Protein AF-A0A968YX63-F1 (afdb_monomer_lite)

Secondary structure (DSSP, 8-state):
--EEEEEEEETTEEEEEEEETT---SBTTEEEEES-TTT-SEE-TT-TTS-SS-EEEEEETTTTEEEEEE-TT--S-EEETTEEE-SSEEEE-TT-EEEETTEEEEEEEEE----EEEE-S-TT---SSTT-EE-GGGTTT--TTT----TTPEEEE--

Structure (mmCIF, N/CA/C/O backbone):
data_AF-A0A968YX63-F1
#
_entry.id   AF-A0A968YX63-F1
#
loop_
_atom_site.group_PDB
_atom_site.id
_atom_site.type_symbol
_atom_site.label_atom_id
_atom_site.label_alt_id
_atom_site.label_comp_id
_atom_site.label_asym_id
_atom_site.label_entity_id
_atom_site.label_seq_id
_atom_site.pdbx_PDB_ins_code
_atom_site.Cartn_x
_atom_site.Cartn_y
_atom_site.Cartn_z
_atom_site.occupancy
_atom_site.B_iso_or_equiv
_atom_site.auth_seq_id
_atom_site.auth_comp_id
_atom_site.auth_asym_id
_atom_site.auth_atom_id
_atom_site.pdbx_PDB_model_num
ATOM 1 N N . MET A 1 1 ? -1.713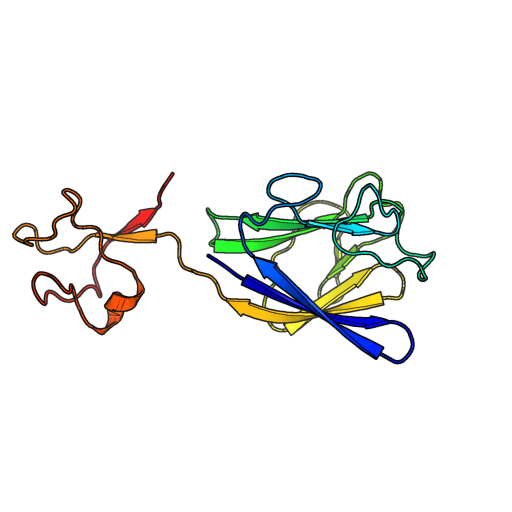 1.974 13.295 1.00 79.81 1 MET A N 1
ATOM 2 C CA . MET A 1 1 ? -0.626 1.784 12.333 1.00 79.81 1 MET A CA 1
ATOM 3 C C . MET A 1 1 ? -1.008 0.681 11.367 1.00 79.81 1 MET A C 1
ATOM 5 O O . MET A 1 1 ? -1.067 -0.483 11.753 1.00 79.81 1 MET A O 1
ATOM 9 N N . SER A 1 2 ? -1.355 1.066 10.148 1.00 90.56 2 SER A N 1
ATOM 10 C CA . SER A 1 2 ? -1.654 0.157 9.042 1.00 90.56 2 SER A CA 1
ATOM 11 C C . SER A 1 2 ? -0.365 -0.377 8.415 1.00 90.56 2 SER A C 1
ATOM 13 O O . SER A 1 2 ? 0.652 0.308 8.393 1.00 90.56 2 SER A O 1
ATOM 15 N N . GLU A 1 3 ? -0.404 -1.596 7.890 1.00 96.00 3 GLU A N 1
ATOM 16 C CA . GLU A 1 3 ? 0.721 -2.318 7.303 1.00 96.00 3 GLU A CA 1
ATOM 17 C C . GLU A 1 3 ? 0.321 -2.951 5.958 1.00 96.00 3 GLU A C 1
ATOM 19 O O . GLU A 1 3 ? -0.743 -3.555 5.819 1.00 96.00 3 GLU A O 1
ATOM 24 N N . LEU A 1 4 ? 1.206 -2.859 4.970 1.00 98.06 4 LEU A N 1
ATOM 25 C CA . LEU A 1 4 ? 1.131 -3.531 3.677 1.00 98.06 4 LEU A CA 1
ATOM 26 C C . LEU A 1 4 ? 2.351 -4.442 3.534 1.00 98.06 4 LEU A C 1
ATOM 28 O O . LEU A 1 4 ? 3.482 -3.974 3.614 1.00 98.06 4 LEU A O 1
ATOM 32 N N . THR A 1 5 ? 2.142 -5.736 3.299 1.00 98.38 5 THR A N 1
ATOM 33 C CA . THR A 1 5 ? 3.236 -6.676 3.021 1.00 98.38 5 THR A CA 1
ATOM 34 C C . THR A 1 5 ? 3.279 -7.005 1.535 1.00 98.38 5 THR A C 1
ATOM 36 O O . THR A 1 5 ? 2.298 -7.487 0.961 1.00 98.38 5 THR A O 1
ATOM 39 N N . LEU A 1 6 ? 4.438 -6.768 0.931 1.00 98.56 6 LEU A N 1
ATOM 40 C CA . LEU A 1 6 ? 4.739 -7.046 -0.465 1.00 98.56 6 LEU A CA 1
ATOM 41 C C . LEU A 1 6 ? 5.670 -8.250 -0.581 1.00 98.56 6 LEU A C 1
ATOM 43 O O . LEU A 1 6 ? 6.566 -8.418 0.242 1.00 98.56 6 LEU A O 1
ATOM 47 N N . GLU A 1 7 ? 5.501 -9.041 -1.634 1.00 98.31 7 GLU A N 1
ATOM 48 C CA . GLU A 1 7 ? 6.424 -10.105 -2.021 1.00 98.31 7 GLU A CA 1
ATOM 49 C C . GLU A 1 7 ? 6.754 -10.009 -3.513 1.00 98.31 7 GLU A C 1
ATOM 51 O O . GLU A 1 7 ? 5.864 -9.832 -4.340 1.00 98.31 7 GLU A O 1
ATOM 56 N N . TRP A 1 8 ? 8.024 -10.158 -3.882 1.00 97.12 8 TRP A N 1
ATOM 57 C CA . TRP A 1 8 ? 8.439 -10.277 -5.283 1.00 97.12 8 TRP A CA 1
ATOM 58 C C . TRP A 1 8 ? 9.665 -11.174 -5.420 1.00 97.12 8 TRP A C 1
ATOM 60 O O . TRP A 1 8 ? 10.330 -11.515 -4.440 1.00 97.12 8 TRP A O 1
ATOM 70 N N . ARG A 1 9 ? 9.988 -11.566 -6.654 1.00 93.75 9 ARG A N 1
ATOM 71 C CA . ARG A 1 9 ? 11.217 -12.310 -6.951 1.00 93.75 9 ARG A CA 1
ATOM 72 C C . ARG A 1 9 ? 12.310 -11.373 -7.431 1.00 93.75 9 ARG A C 1
ATOM 74 O O . ARG A 1 9 ? 12.117 -10.600 -8.361 1.00 93.75 9 ARG A O 1
ATOM 81 N N . GLU A 1 10 ? 13.482 -11.503 -6.828 1.00 87.19 10 GLU A N 1
ATOM 82 C CA . GLU A 1 10 ? 14.716 -10.883 -7.286 1.00 87.19 10 GLU A CA 1
ATOM 83 C C . GLU A 1 10 ? 15.670 -11.999 -7.731 1.00 87.19 10 GLU A C 1
ATOM 85 O O . GLU A 1 10 ? 16.240 -12.726 -6.911 1.00 87.19 10 GLU A O 1
ATOM 90 N N . ALA A 1 11 ? 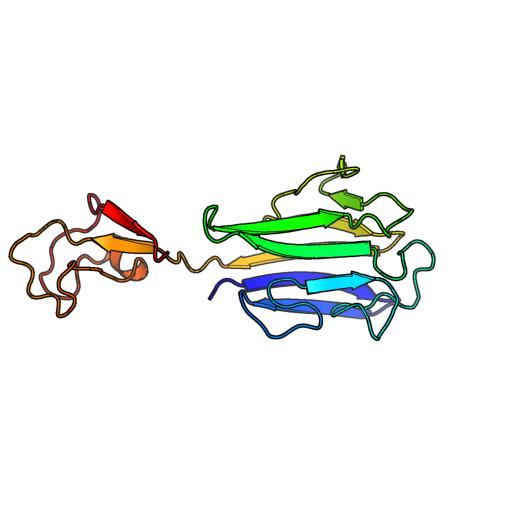15.792 -12.177 -9.050 1.00 81.94 11 ALA A N 1
ATOM 91 C CA . ALA A 1 11 ? 16.446 -13.331 -9.667 1.00 81.94 11 ALA A CA 1
ATOM 92 C C . ALA A 1 11 ? 15.875 -14.669 -9.147 1.00 81.94 11 ALA A C 1
ATOM 94 O O . ALA A 1 11 ? 14.784 -15.072 -9.543 1.00 81.94 11 ALA A O 1
ATOM 95 N N . VAL A 1 12 ? 16.595 -15.352 -8.253 1.00 82.94 12 VAL A N 1
ATOM 96 C CA . VAL A 1 12 ? 16.204 -16.660 -7.688 1.00 82.94 12 VAL A CA 1
ATOM 97 C C . VAL A 1 12 ? 15.674 -16.531 -6.252 1.00 82.94 12 VAL A C 1
ATOM 99 O O . VAL A 1 12 ? 15.153 -17.492 -5.692 1.00 82.94 12 VAL A O 1
ATOM 102 N N . LYS A 1 13 ? 15.787 -15.351 -5.629 1.00 89.31 13 LYS A N 1
ATOM 103 C CA . LYS A 1 13 ? 15.432 -15.142 -4.222 1.00 89.31 13 LYS A CA 1
ATOM 104 C C . LYS A 1 13 ? 14.105 -14.395 -4.101 1.00 89.31 13 LYS A C 1
ATOM 106 O O . LYS A 1 13 ? 13.939 -13.328 -4.686 1.00 89.31 13 LYS A O 1
ATOM 111 N N . SER A 1 14 ? 13.182 -14.922 -3.299 1.00 92.12 14 SER A N 1
ATOM 112 C CA . SER A 1 14 ? 12.001 -14.161 -2.882 1.00 92.12 14 SER A CA 1
ATOM 113 C C . SER A 1 14 ? 12.398 -13.054 -1.904 1.00 92.12 14 SER A C 1
ATOM 115 O O . SER A 1 14 ? 13.178 -13.272 -0.970 1.00 92.12 14 SER A O 1
ATOM 117 N N . ARG A 1 15 ? 11.855 -11.862 -2.127 1.00 96.12 15 ARG A N 1
ATOM 118 C CA . ARG A 1 15 ? 11.934 -10.695 -1.252 1.00 96.12 15 ARG A CA 1
ATOM 119 C C . ARG A 1 15 ? 10.565 -10.446 -0.653 1.00 96.12 15 ARG A C 1
ATOM 121 O O . ARG A 1 15 ? 9.568 -10.562 -1.355 1.00 96.12 15 ARG A O 1
ATOM 128 N N . ILE A 1 16 ? 10.550 -10.096 0.626 1.00 97.38 16 ILE A N 1
ATOM 129 C CA . ILE A 1 16 ? 9.354 -9.679 1.349 1.00 97.38 16 ILE A CA 1
ATOM 130 C C . ILE A 1 16 ? 9.676 -8.338 1.995 1.00 97.38 16 ILE A C 1
ATOM 132 O O . ILE A 1 16 ? 10.712 -8.226 2.649 1.00 97.38 16 ILE A O 1
ATOM 136 N N . GLU A 1 17 ? 8.793 -7.361 1.823 1.00 97.44 17 GLU A N 1
ATOM 137 C CA . GLU A 1 17 ? 8.924 -6.023 2.400 1.00 97.44 17 GLU A CA 1
ATOM 138 C C . GLU A 1 17 ? 7.629 -5.636 3.105 1.00 97.44 17 GLU A C 1
ATOM 140 O O . GLU A 1 17 ? 6.535 -5.882 2.593 1.00 97.44 17 GLU A O 1
ATOM 145 N N . LYS A 1 18 ? 7.755 -5.014 4.276 1.00 97.31 18 LYS A N 1
ATOM 146 C CA . LYS A 1 18 ? 6.629 -4.457 5.023 1.00 97.31 18 LYS A CA 1
ATOM 147 C C . LYS A 1 18 ? 6.670 -2.941 4.934 1.00 97.31 18 LYS A C 1
ATOM 149 O O . LYS A 1 18 ? 7.699 -2.336 5.215 1.00 97.31 18 LYS A O 1
ATOM 154 N N . ILE A 1 19 ? 5.540 -2.351 4.579 1.00 97.06 19 ILE A N 1
ATOM 155 C CA . ILE A 1 19 ? 5.326 -0.910 4.535 1.00 97.06 19 ILE A CA 1
ATOM 156 C C . ILE A 1 19 ? 4.335 -0.554 5.636 1.00 97.06 19 ILE A C 1
ATOM 158 O O . ILE A 1 19 ? 3.201 -1.020 5.611 1.00 97.06 19 ILE A O 1
ATOM 162 N N . LEU A 1 20 ? 4.749 0.281 6.580 1.00 94.06 20 LEU A N 1
ATOM 163 C CA . LEU A 1 20 ? 3.894 0.850 7.615 1.00 94.06 20 LEU A CA 1
ATOM 164 C C . LEU A 1 20 ? 3.375 2.223 7.176 1.00 94.06 20 LEU A C 1
ATOM 166 O O . LEU A 1 20 ? 4.081 2.990 6.512 1.00 94.06 20 LEU A O 1
ATOM 170 N N . ASP A 1 21 ? 2.147 2.560 7.572 1.00 86.56 21 ASP A N 1
ATOM 171 C CA . ASP A 1 21 ? 1.665 3.931 7.454 1.00 86.56 21 ASP A CA 1
ATOM 172 C C . ASP A 1 21 ? 2.563 4.883 8.266 1.00 86.56 21 ASP A C 1
ATOM 174 O O . ASP A 1 21 ? 3.073 4.557 9.337 1.00 86.56 21 ASP A O 1
ATOM 178 N N . GLN A 1 22 ? 2.824 6.067 7.705 1.00 83.44 22 GLN A N 1
ATOM 179 C CA . GLN A 1 22 ? 3.686 7.093 8.310 1.00 83.44 22 GLN A CA 1
ATOM 180 C C . GLN A 1 22 ? 5.138 6.659 8.603 1.00 83.44 22 GLN A C 1
ATOM 182 O O . GLN A 1 22 ? 5.834 7.338 9.364 1.00 83.44 22 GLN A O 1
ATOM 187 N N . GLN A 1 23 ? 5.638 5.568 8.004 1.00 88.94 23 GLN A N 1
ATOM 188 C CA . GLN A 1 23 ? 7.054 5.234 8.143 1.00 88.94 23 GLN A CA 1
ATOM 189 C C . GLN A 1 23 ? 7.948 6.319 7.517 1.00 88.94 23 GLN A C 1
ATOM 191 O O . GLN A 1 23 ? 7.575 6.919 6.502 1.00 88.94 23 GLN A O 1
ATOM 196 N N . PRO A 1 24 ? 9.150 6.558 8.069 1.00 92.81 24 PRO A N 1
ATOM 197 C CA . PRO A 1 24 ? 10.139 7.398 7.413 1.00 92.81 24 PRO A CA 1
ATOM 198 C C . PRO A 1 24 ? 10.482 6.860 6.022 1.00 92.81 24 PRO A C 1
ATOM 200 O O . PRO A 1 24 ? 10.679 5.659 5.834 1.00 92.81 24 PRO A O 1
ATOM 203 N N . SER A 1 25 ? 10.585 7.761 5.054 1.00 96.06 25 SER A N 1
ATOM 204 C CA . SER A 1 25 ? 10.942 7.445 3.675 1.00 96.06 25 SER A CA 1
ATOM 205 C C . SER A 1 25 ? 11.667 8.622 3.031 1.00 96.06 25 SER A C 1
ATOM 207 O O . SER A 1 25 ? 11.742 9.719 3.595 1.00 96.06 25 SER A O 1
ATOM 209 N N . LYS A 1 26 ? 12.193 8.414 1.824 1.00 93.88 26 LYS A N 1
ATOM 210 C CA . LYS A 1 26 ? 12.850 9.472 1.038 1.00 93.88 26 LYS A CA 1
ATOM 211 C C . LYS A 1 26 ? 11.889 10.575 0.602 1.00 93.88 26 LYS A C 1
ATOM 213 O O . LYS A 1 26 ? 12.336 11.669 0.266 1.00 93.88 26 LYS A O 1
ATOM 218 N N . ASN A 1 27 ? 10.585 10.300 0.607 1.00 93.62 27 ASN A N 1
ATOM 219 C CA . ASN A 1 27 ? 9.540 11.283 0.361 1.00 93.62 27 ASN A CA 1
ATOM 220 C C . ASN A 1 27 ? 8.403 11.113 1.379 1.00 93.62 27 ASN A C 1
ATOM 222 O O . ASN A 1 27 ? 7.585 10.204 1.204 1.00 93.62 27 ASN A O 1
ATOM 226 N N . PRO A 1 28 ? 8.337 11.973 2.414 1.00 92.56 28 PRO A N 1
ATOM 227 C CA . PRO A 1 28 ? 7.425 11.806 3.539 1.00 92.56 28 PRO A CA 1
ATOM 228 C C . PRO A 1 28 ? 5.987 11.468 3.128 1.00 92.56 28 PRO A C 1
ATOM 230 O O . PRO A 1 28 ? 5.420 12.098 2.236 1.00 92.56 28 PRO A O 1
ATOM 233 N N . GLY A 1 29 ? 5.407 10.465 3.791 1.00 90.75 29 GLY A N 1
ATOM 234 C CA . GLY A 1 29 ? 4.035 10.002 3.549 1.00 90.75 29 GLY A CA 1
ATOM 235 C C . GLY A 1 29 ? 3.872 9.025 2.379 1.00 90.75 29 GLY A C 1
ATOM 236 O O . GLY A 1 29 ? 2.775 8.516 2.168 1.00 90.75 29 GLY A O 1
ATOM 237 N N . THR A 1 30 ? 4.941 8.726 1.636 1.00 96.38 30 THR A N 1
ATOM 238 C CA . THR A 1 30 ? 4.906 7.813 0.482 1.00 96.38 30 THR A CA 1
ATOM 239 C C . THR A 1 30 ? 6.116 6.885 0.467 1.00 96.38 30 THR A C 1
ATOM 241 O O . THR A 1 30 ? 7.176 7.252 0.966 1.00 96.38 30 THR A O 1
ATOM 244 N N . ILE A 1 31 ? 5.981 5.720 -0.158 1.00 98.06 31 ILE A N 1
ATOM 245 C CA . ILE A 1 31 ? 7.067 4.786 -0.460 1.00 98.06 31 ILE A CA 1
ATOM 246 C C . ILE A 1 31 ? 7.279 4.779 -1.961 1.00 98.06 31 ILE A C 1
ATOM 248 O O . ILE A 1 31 ? 6.372 4.420 -2.709 1.00 98.06 31 ILE A O 1
ATOM 252 N N . ARG A 1 32 ? 8.469 5.166 -2.414 1.00 97.56 32 ARG A N 1
ATOM 253 C CA . ARG A 1 32 ? 8.796 5.279 -3.838 1.00 97.56 32 ARG A CA 1
ATOM 254 C C . ARG A 1 32 ? 9.438 4.009 -4.377 1.00 97.56 32 ARG A C 1
ATOM 256 O O . ARG A 1 32 ? 10.356 3.455 -3.775 1.00 97.56 32 ARG A O 1
ATOM 263 N N . LEU A 1 33 ? 8.977 3.589 -5.550 1.00 97.50 33 LEU A N 1
ATOM 264 C CA . LEU A 1 33 ? 9.414 2.394 -6.261 1.00 97.50 33 LEU A CA 1
ATOM 265 C C . LEU A 1 33 ? 10.145 2.801 -7.541 1.00 97.50 33 LEU A C 1
ATOM 267 O O . LEU A 1 33 ? 9.651 3.617 -8.330 1.00 97.50 33 LEU A O 1
ATOM 271 N N . GLY A 1 34 ? 11.304 2.196 -7.789 1.00 96.69 34 GLY A N 1
ATOM 272 C CA . GLY A 1 34 ? 12.065 2.457 -9.006 1.00 96.69 34 GLY A CA 1
ATOM 273 C C . GLY A 1 34 ? 13.481 1.902 -8.979 1.00 96.69 34 GLY A C 1
ATOM 274 O O . GLY A 1 34 ? 13.818 1.011 -8.204 1.00 96.69 34 GLY A O 1
ATOM 275 N N . ARG A 1 35 ? 14.322 2.425 -9.871 1.00 95.94 35 ARG A N 1
ATOM 276 C CA . ARG A 1 35 ? 15.718 1.991 -10.034 1.00 95.94 35 ARG A CA 1
ATOM 277 C C . ARG A 1 35 ? 16.755 2.875 -9.354 1.00 95.94 35 ARG A C 1
ATOM 279 O O . ARG A 1 35 ? 17.901 2.454 -9.241 1.00 95.94 35 ARG A O 1
ATOM 286 N N . HIS A 1 36 ? 16.414 4.107 -8.980 1.00 96.50 36 HIS A N 1
ATOM 287 C CA . HIS A 1 36 ? 17.414 5.059 -8.503 1.00 96.50 36 HIS A CA 1
ATOM 288 C C . HIS A 1 36 ? 17.551 5.014 -6.974 1.00 96.50 36 HIS A C 1
ATOM 290 O O . HIS A 1 36 ? 16.579 5.344 -6.286 1.00 96.50 36 HIS A O 1
ATOM 296 N N . PRO A 1 37 ? 18.743 4.686 -6.433 1.00 96.31 37 PRO A N 1
ATOM 297 C CA . PRO A 1 37 ? 18.954 4.514 -4.999 1.00 96.31 37 PRO A CA 1
ATOM 298 C C . PRO A 1 37 ? 18.640 5.777 -4.213 1.00 96.31 37 PRO A C 1
ATOM 300 O O . PRO A 1 37 ? 18.035 5.669 -3.165 1.00 96.31 37 PRO A O 1
ATOM 303 N N . ASP A 1 38 ? 18.933 6.970 -4.721 1.00 95.75 38 ASP A N 1
ATOM 304 C CA . ASP A 1 38 ? 18.661 8.196 -3.950 1.00 95.75 38 ASP A CA 1
ATOM 305 C C . ASP A 1 38 ? 17.195 8.655 -3.996 1.00 95.75 38 ASP A C 1
ATOM 307 O O . ASP A 1 38 ? 16.799 9.516 -3.219 1.00 95.75 38 ASP A O 1
ATOM 311 N N . LEU A 1 39 ? 16.374 8.090 -4.892 1.00 95.56 39 LEU A N 1
ATOM 312 C CA . LEU A 1 39 ? 14.990 8.540 -5.104 1.00 95.56 39 LEU A CA 1
ATOM 313 C C . LEU A 1 39 ? 13.943 7.557 -4.581 1.00 95.56 39 LEU A C 1
ATOM 315 O O . LEU A 1 39 ? 12.817 7.971 -4.312 1.00 95.56 39 LEU A O 1
ATOM 319 N N . CYS A 1 40 ? 14.287 6.270 -4.495 1.00 97.44 40 CYS A N 1
ATOM 320 C CA . CYS A 1 40 ? 13.335 5.194 -4.225 1.00 97.44 40 CYS A CA 1
ATOM 321 C C . CYS A 1 40 ? 13.648 4.482 -2.913 1.00 97.44 40 CYS A C 1
ATOM 323 O O . CYS A 1 40 ? 14.812 4.245 -2.586 1.00 97.44 40 CYS A O 1
ATOM 325 N N . ASP A 1 41 ? 12.605 4.120 -2.184 1.00 97.81 41 ASP A N 1
ATOM 326 C CA . ASP A 1 41 ? 12.683 3.337 -0.954 1.00 97.81 41 ASP A CA 1
ATOM 327 C C . ASP A 1 41 ? 12.800 1.842 -1.283 1.00 97.81 41 ASP A C 1
ATOM 329 O O . ASP A 1 41 ? 13.668 1.163 -0.740 1.00 97.81 41 ASP A O 1
ATOM 333 N N . ILE A 1 42 ? 12.012 1.359 -2.254 1.00 97.06 42 ILE A N 1
ATOM 334 C CA . ILE A 1 42 ? 12.101 -0.009 -2.783 1.00 97.06 42 ILE A CA 1
ATOM 335 C C . ILE A 1 42 ? 12.776 0.023 -4.156 1.00 97.06 42 ILE A C 1
ATOM 337 O O . ILE A 1 42 ? 12.326 0.710 -5.081 1.00 97.06 42 ILE A O 1
ATOM 341 N N . LEU A 1 43 ? 13.875 -0.726 -4.273 1.00 96.81 43 LEU A N 1
ATOM 342 C CA . LEU A 1 43 ? 14.759 -0.711 -5.434 1.00 96.81 43 LEU A CA 1
ATOM 343 C C . LEU A 1 43 ? 14.635 -1.971 -6.283 1.00 96.81 43 LEU A C 1
ATOM 345 O O . LEU A 1 43 ? 14.651 -3.087 -5.772 1.00 96.81 43 LEU A O 1
ATOM 349 N N . PHE A 1 44 ? 14.626 -1.766 -7.599 1.00 95.19 44 PHE A N 1
ATOM 350 C CA . PHE A 1 44 ? 14.610 -2.833 -8.601 1.00 95.19 44 PHE A CA 1
ATOM 351 C C . PHE A 1 44 ? 15.755 -2.660 -9.611 1.00 95.19 44 PHE A C 1
ATOM 353 O O . PHE A 1 44 ? 15.505 -2.431 -10.795 1.00 95.19 44 PHE A O 1
ATOM 360 N N . PRO A 1 45 ? 17.028 -2.706 -9.173 1.00 92.38 45 PRO A N 1
ATOM 361 C CA . PRO A 1 45 ? 18.171 -2.250 -9.971 1.00 92.38 45 PRO A CA 1
ATOM 362 C C . PRO A 1 45 ? 18.381 -3.040 -11.271 1.00 92.38 45 PRO A C 1
ATOM 364 O O . PRO A 1 45 ? 18.898 -2.483 -12.236 1.00 92.38 45 PRO A O 1
ATOM 367 N N . ASN A 1 46 ? 17.953 -4.304 -11.304 1.00 91.31 46 ASN A N 1
ATOM 368 C CA . ASN A 1 46 ? 18.211 -5.227 -12.412 1.00 91.31 46 ASN A CA 1
ATOM 369 C C . ASN A 1 46 ? 17.134 -5.203 -13.512 1.00 91.31 46 ASN A C 1
ATOM 371 O O . ASN A 1 46 ? 17.337 -5.802 -14.562 1.00 91.31 46 ASN A O 1
ATOM 375 N N . ASP A 1 47 ? 15.999 -4.531 -13.295 1.00 92.69 47 ASP A N 1
ATOM 376 C CA . ASP A 1 47 ? 14.907 -4.465 -14.273 1.00 92.69 47 ASP A CA 1
ATOM 377 C C . ASP A 1 47 ? 14.931 -3.128 -15.027 1.00 92.69 47 ASP A C 1
ATOM 379 O O . ASP A 1 47 ? 14.362 -2.115 -14.606 1.00 92.69 47 ASP A O 1
ATOM 383 N N . GLU A 1 48 ? 15.586 -3.110 -16.188 1.00 92.81 48 GLU A N 1
ATOM 384 C CA . GLU A 1 48 ? 15.716 -1.911 -17.025 1.00 92.81 48 GLU A CA 1
ATOM 385 C C . GLU A 1 48 ? 14.372 -1.384 -17.568 1.00 92.81 48 GLU A C 1
ATOM 387 O O . GLU A 1 48 ? 14.288 -0.236 -18.036 1.00 92.81 48 GLU A O 1
ATOM 392 N N . LYS A 1 49 ? 13.297 -2.186 -17.484 1.00 93.75 49 LYS A N 1
ATOM 393 C CA . LYS A 1 49 ? 11.929 -1.780 -17.825 1.00 93.75 49 LYS A CA 1
ATOM 394 C C . LYS A 1 49 ? 11.194 -1.121 -16.656 1.00 93.75 49 LYS A C 1
ATOM 396 O O . LYS A 1 49 ? 10.081 -0.632 -16.834 1.00 93.75 49 LYS A O 1
ATOM 401 N N . ILE A 1 50 ? 11.805 -0.991 -15.490 1.00 94.94 50 ILE A N 1
ATOM 402 C CA . ILE A 1 50 ? 11.327 -0.080 -14.445 1.00 94.94 50 ILE A CA 1
ATOM 403 C C . ILE A 1 50 ? 11.914 1.314 -14.708 1.00 94.94 50 ILE A C 1
ATOM 405 O O . ILE A 1 50 ? 12.916 1.429 -15.396 1.00 94.94 50 ILE A O 1
ATOM 409 N N . SER A 1 51 ? 11.304 2.413 -14.262 1.00 95.31 51 SER A N 1
ATOM 410 C CA . SER A 1 51 ? 11.867 3.770 -14.412 1.00 95.31 51 SER A CA 1
ATOM 411 C C . SER A 1 51 ? 12.779 4.121 -13.228 1.00 95.31 51 SER A C 1
ATOM 413 O O . SER A 1 51 ? 12.733 3.464 -12.191 1.00 95.31 51 SER A O 1
ATOM 415 N N . ARG A 1 52 ? 13.621 5.160 -13.351 1.00 95.62 52 ARG A N 1
ATOM 416 C CA . ARG A 1 52 ? 14.470 5.631 -12.230 1.00 95.62 52 ARG A CA 1
ATOM 417 C C . ARG A 1 52 ? 13.641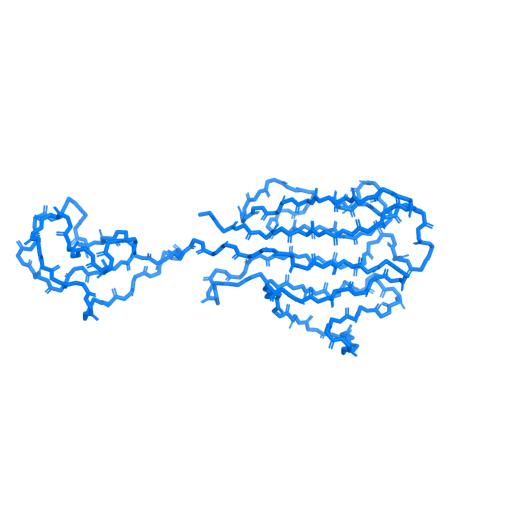 5.940 -10.982 1.00 95.62 52 ARG A C 1
ATOM 419 O O . ARG A 1 52 ? 14.023 5.525 -9.898 1.00 95.62 52 ARG A O 1
ATOM 426 N N . LEU A 1 53 ? 12.502 6.586 -11.193 1.00 96.19 53 LEU A N 1
ATOM 427 C CA . LEU A 1 53 ? 11.402 6.774 -10.260 1.00 96.19 53 LEU A CA 1
ATOM 428 C C . LEU A 1 53 ? 10.133 6.402 -11.043 1.00 96.19 53 LEU A C 1
ATOM 430 O O . LEU A 1 53 ? 9.951 6.908 -12.151 1.00 96.19 53 LEU A O 1
ATOM 434 N N . HIS A 1 54 ? 9.346 5.435 -10.567 1.00 95.44 54 HIS A N 1
ATOM 435 C CA . HIS A 1 54 ? 8.275 4.829 -11.372 1.00 95.44 54 HIS A CA 1
ATOM 436 C C . HIS A 1 54 ? 6.894 5.049 -10.762 1.00 95.44 54 HIS A C 1
ATOM 438 O O . HIS A 1 54 ? 5.989 5.541 -11.436 1.00 95.44 54 HIS A O 1
ATOM 444 N N . ALA A 1 55 ? 6.728 4.668 -9.505 1.00 96.50 55 ALA A N 1
ATOM 445 C CA . ALA A 1 55 ? 5.449 4.689 -8.819 1.00 96.50 55 ALA A CA 1
ATOM 446 C C . ALA A 1 55 ? 5.669 4.960 -7.335 1.00 96.50 55 ALA A C 1
ATOM 448 O O . ALA A 1 55 ? 6.794 4.857 -6.839 1.00 96.50 55 ALA A O 1
ATOM 449 N N . GLU A 1 56 ? 4.594 5.277 -6.629 1.00 96.94 56 GLU A N 1
ATOM 450 C CA . GLU A 1 56 ? 4.630 5.372 -5.178 1.00 96.94 56 GLU A CA 1
ATOM 451 C C . GLU A 1 56 ? 3.387 4.775 -4.534 1.00 96.94 56 GLU A C 1
ATOM 453 O O . GLU A 1 56 ? 2.280 4.869 -5.070 1.00 96.94 56 GLU A O 1
ATOM 458 N N . ILE A 1 57 ? 3.615 4.144 -3.386 1.00 98.06 57 ILE A N 1
ATOM 459 C CA . ILE A 1 57 ? 2.594 3.595 -2.504 1.00 98.06 57 ILE A CA 1
ATOM 460 C C . ILE A 1 57 ? 2.391 4.572 -1.354 1.00 98.06 57 ILE A C 1
ATOM 462 O O . ILE A 1 57 ? 3.357 5.097 -0.803 1.00 98.06 57 ILE A O 1
ATOM 466 N N . PHE A 1 58 ? 1.149 4.795 -0.957 1.00 96.62 58 PHE A N 1
ATOM 467 C CA . PHE A 1 58 ? 0.816 5.619 0.199 1.00 96.62 58 PHE A CA 1
ATOM 468 C C . PHE A 1 58 ? -0.450 5.096 0.871 1.00 96.62 58 PHE A C 1
ATOM 470 O O . PHE A 1 58 ? -1.234 4.365 0.266 1.00 96.62 58 PHE A O 1
ATOM 477 N N . PHE A 1 59 ? -0.641 5.452 2.137 1.00 94.44 59 PHE A N 1
ATOM 478 C CA . PHE A 1 59 ? -1.860 5.122 2.865 1.00 94.44 59 PHE A CA 1
ATOM 479 C C . PHE A 1 59 ? -2.822 6.312 2.821 1.00 94.44 59 PHE A C 1
ATOM 481 O O . PHE A 1 59 ? -2.460 7.419 3.218 1.00 94.44 59 PHE A O 1
ATOM 488 N N . ASN A 1 60 ? -4.043 6.089 2.337 1.00 90.81 60 ASN A N 1
ATOM 489 C CA . ASN A 1 60 ? -5.110 7.080 2.370 1.00 90.81 60 ASN A CA 1
ATOM 490 C C . ASN A 1 60 ? -5.919 6.896 3.662 1.00 90.81 60 ASN A C 1
ATOM 492 O O . ASN A 1 60 ? -6.695 5.947 3.782 1.00 90.81 60 ASN A O 1
ATOM 496 N N . CYS A 1 61 ? -5.749 7.814 4.617 1.00 83.06 61 CYS A N 1
ATOM 497 C CA . CYS A 1 61 ? -6.428 7.760 5.914 1.00 83.06 61 CYS A CA 1
ATOM 498 C C . CYS A 1 61 ? -7.950 7.948 5.818 1.00 83.06 61 CYS A C 1
ATOM 500 O O . CYS A 1 61 ? -8.682 7.389 6.632 1.00 83.06 61 CYS A O 1
ATOM 502 N N . GLU A 1 62 ? -8.444 8.713 4.841 1.00 81.94 62 GLU A N 1
ATOM 503 C CA . GLU A 1 62 ? -9.887 8.928 4.662 1.00 81.94 62 GLU A CA 1
ATOM 504 C C . GLU A 1 62 ? -10.575 7.638 4.203 1.00 81.94 62 GLU A C 1
ATOM 506 O O . GLU A 1 62 ? -11.670 7.308 4.655 1.00 81.94 62 GLU A O 1
ATOM 511 N N . GLN A 1 63 ? -9.897 6.881 3.339 1.00 85.19 63 GLN A N 1
ATOM 512 C CA . GLN A 1 63 ? -10.409 5.643 2.746 1.00 85.19 63 GLN A CA 1
ATOM 513 C C . GLN A 1 63 ? -9.911 4.379 3.461 1.00 85.19 63 GLN A C 1
ATOM 515 O O . GLN A 1 63 ? -10.332 3.280 3.111 1.00 85.19 63 GLN A O 1
ATOM 520 N N . ASN A 1 64 ? -9.048 4.526 4.473 1.00 86.44 64 ASN A N 1
ATOM 521 C CA . ASN A 1 64 ? -8.436 3.438 5.240 1.00 86.44 64 ASN A CA 1
ATOM 522 C C . ASN A 1 64 ? -7.842 2.336 4.342 1.00 86.44 64 ASN A C 1
ATOM 524 O O . ASN A 1 64 ? -8.065 1.147 4.559 1.00 86.44 64 ASN A O 1
ATOM 528 N N . SER A 1 65 ? -7.111 2.727 3.298 1.00 93.06 65 SER A N 1
ATOM 529 C CA . SER A 1 65 ? -6.560 1.789 2.316 1.00 93.06 65 SER A CA 1
ATOM 530 C C . SER A 1 65 ? -5.208 2.260 1.804 1.00 93.06 65 SER A C 1
ATOM 532 O O . SER A 1 65 ? -4.947 3.457 1.680 1.00 93.06 65 SER A O 1
ATOM 534 N N . PHE A 1 66 ? -4.359 1.300 1.443 1.00 96.88 66 PHE A N 1
ATOM 535 C CA . PHE A 1 66 ? -3.169 1.582 0.653 1.00 96.88 66 PHE A CA 1
ATOM 536 C C . PHE A 1 66 ? -3.558 1.834 -0.800 1.00 96.88 66 PHE A C 1
ATOM 538 O O . PHE A 1 66 ? -4.433 1.159 -1.348 1.00 96.88 66 PHE A O 1
ATOM 545 N N . TYR A 1 67 ? -2.895 2.807 -1.407 1.00 97.75 67 TYR A N 1
ATOM 546 C CA . TYR A 1 67 ? -3.033 3.169 -2.806 1.00 97.75 67 TYR A CA 1
ATOM 547 C C . TYR A 1 67 ? -1.673 3.146 -3.482 1.00 97.75 67 TYR A C 1
ATOM 549 O O . TYR A 1 67 ? -0.641 3.386 -2.857 1.00 97.75 67 TYR A O 1
ATOM 557 N N . LEU A 1 68 ? -1.694 2.870 -4.779 1.00 98.00 68 LEU A N 1
ATOM 558 C CA . LEU A 1 68 ? -0.560 2.982 -5.677 1.00 98.00 68 LEU A CA 1
ATOM 559 C C . LEU A 1 68 ? -0.893 4.007 -6.752 1.00 98.00 68 LEU A C 1
ATOM 561 O O . LEU A 1 68 ? -1.998 4.011 -7.295 1.00 98.00 68 LEU A O 1
ATOM 565 N N . ARG A 1 69 ? 0.078 4.840 -7.112 1.00 96.12 69 ARG A N 1
ATOM 566 C CA . ARG A 1 69 ? -0.039 5.705 -8.285 1.00 96.12 69 ARG A CA 1
ATOM 567 C C . ARG A 1 69 ? 1.220 5.698 -9.121 1.00 96.12 69 ARG A C 1
ATOM 569 O O . ARG A 1 69 ? 2.335 5.570 -8.612 1.00 96.12 69 ARG A O 1
ATOM 576 N N . LYS A 1 70 ? 1.029 5.857 -10.426 1.00 95.50 70 LYS A N 1
ATOM 577 C CA . LYS A 1 70 ? 2.125 6.038 -11.372 1.00 95.50 70 LYS A CA 1
ATOM 578 C C . LYS A 1 70 ? 2.653 7.467 -11.261 1.00 95.50 70 LYS A C 1
ATOM 580 O O . LYS A 1 70 ? 1.875 8.417 -11.259 1.00 95.50 70 LYS A O 1
ATOM 585 N N . LEU A 1 71 ? 3.973 7.616 -11.239 1.00 94.25 71 LEU A N 1
ATOM 586 C CA . LEU A 1 71 ? 4.614 8.925 -11.248 1.00 94.25 71 LEU A CA 1
ATOM 587 C C . LEU A 1 71 ? 4.807 9.447 -12.689 1.00 94.25 71 LEU A C 1
ATOM 589 O O . LEU A 1 71 ? 5.011 8.641 -13.613 1.00 94.25 71 LEU A O 1
ATOM 593 N N . PRO A 1 72 ? 4.733 10.773 -12.922 1.00 90.75 72 PRO A N 1
ATOM 594 C CA . PRO A 1 72 ? 4.902 11.372 -14.251 1.00 90.75 72 PRO A CA 1
ATOM 595 C C . PRO A 1 72 ? 6.248 11.049 -14.914 1.00 90.75 72 PRO A C 1
ATOM 597 O O . PRO A 1 72 ? 6.320 10.882 -16.130 1.00 90.75 72 PRO A O 1
ATOM 600 N N . GLU A 1 73 ? 7.310 10.903 -14.122 1.00 87.50 73 GLU A N 1
ATOM 601 C CA . GLU A 1 73 ? 8.662 10.551 -14.568 1.00 87.50 73 GLU A CA 1
ATOM 602 C C . GLU A 1 73 ? 8.745 9.113 -15.106 1.00 87.50 73 GLU A C 1
ATOM 604 O O . GLU A 1 73 ? 9.650 8.772 -15.879 1.00 87.50 73 GLU A O 1
ATOM 609 N N . GLY A 1 74 ? 7.790 8.265 -14.712 1.00 82.06 74 GLY A N 1
ATOM 610 C CA . GLY A 1 74 ? 7.658 6.898 -15.183 1.00 82.06 74 GLY A CA 1
ATOM 611 C C . GLY A 1 74 ? 7.257 6.863 -16.655 1.00 82.06 74 GLY A C 1
ATOM 612 O O . GLY A 1 74 ? 6.122 7.171 -17.011 1.00 82.06 74 GLY A O 1
ATOM 613 N N . LYS A 1 75 ? 8.164 6.442 -17.539 1.00 83.25 75 LYS A N 1
ATOM 614 C CA . LYS A 1 75 ? 7.881 6.369 -18.989 1.00 83.25 75 LYS A CA 1
ATOM 615 C C . LYS A 1 75 ? 7.113 5.118 -19.408 1.00 83.25 75 LYS A C 1
ATOM 617 O O . LYS A 1 75 ? 6.633 5.037 -20.533 1.00 83.25 75 LYS A O 1
ATOM 622 N N . ARG A 1 76 ? 7.059 4.117 -18.535 1.00 88.19 76 ARG A N 1
ATOM 623 C CA . ARG A 1 76 ? 6.493 2.794 -18.811 1.00 88.19 76 ARG A CA 1
ATOM 624 C C . ARG A 1 76 ? 5.184 2.613 -18.037 1.00 88.19 76 ARG A C 1
ATOM 626 O O . ARG A 1 76 ? 4.958 3.349 -17.075 1.00 88.19 76 ARG A O 1
ATOM 633 N N . PRO A 1 77 ? 4.292 1.722 -18.498 1.00 89.75 77 PRO A N 1
ATOM 634 C CA . PRO A 1 77 ? 3.019 1.499 -17.832 1.00 89.75 77 PRO A CA 1
ATOM 635 C C . PRO A 1 77 ? 3.227 0.879 -16.450 1.00 89.75 77 PRO A C 1
ATOM 637 O O . PRO A 1 77 ? 4.115 0.049 -16.259 1.00 89.75 77 PRO A O 1
ATOM 640 N N . LEU A 1 78 ? 2.361 1.275 -15.524 1.00 94.81 78 LEU A N 1
ATOM 641 C CA . LEU A 1 78 ? 2.102 0.565 -14.282 1.00 94.81 78 LEU A CA 1
ATOM 642 C C . LEU A 1 78 ? 0.894 -0.338 -14.537 1.00 94.81 78 LEU A C 1
ATOM 644 O O . LEU A 1 78 ? -0.105 0.151 -15.058 1.00 94.81 78 LEU A O 1
ATOM 648 N N . ILE A 1 79 ? 0.968 -1.623 -14.199 1.00 96.88 79 ILE A N 1
ATOM 649 C CA . ILE A 1 79 ? -0.174 -2.536 -14.328 1.00 96.88 79 ILE A CA 1
ATOM 650 C C . ILE A 1 79 ? -0.565 -3.019 -12.936 1.00 96.88 79 ILE A C 1
ATOM 652 O O . ILE A 1 79 ? 0.306 -3.428 -12.169 1.00 96.88 79 ILE A O 1
ATOM 656 N N . VAL A 1 80 ? -1.855 -2.981 -12.612 1.00 97.81 80 VAL A N 1
ATOM 657 C CA . VAL A 1 80 ? -2.395 -3.507 -11.353 1.00 97.81 80 VAL A CA 1
ATOM 658 C C . VAL A 1 80 ? -3.586 -4.394 -11.664 1.00 97.81 80 VAL A C 1
ATOM 660 O O . VAL A 1 80 ? -4.486 -3.983 -12.383 1.00 97.81 80 VAL A O 1
ATOM 663 N N . ASP A 1 81 ? -3.564 -5.627 -11.161 1.00 97.12 81 ASP A N 1
ATOM 664 C CA . ASP A 1 81 ? -4.619 -6.630 -11.356 1.00 97.12 81 ASP A CA 1
ATOM 665 C C . ASP A 1 81 ? -4.987 -6.865 -12.839 1.00 97.12 81 ASP A C 1
ATOM 667 O O . ASP A 1 81 ? -6.121 -7.193 -13.176 1.00 97.12 81 ASP A O 1
ATOM 671 N N . GLY A 1 82 ? -4.007 -6.711 -13.738 1.00 95.69 82 GLY A N 1
ATOM 672 C CA . GLY A 1 82 ? -4.173 -6.851 -15.190 1.00 95.69 82 GLY A CA 1
ATOM 673 C C . GLY A 1 82 ? -4.566 -5.564 -15.927 1.00 95.69 82 GLY A C 1
ATOM 674 O O . GLY A 1 82 ? -4.561 -5.553 -17.157 1.00 95.69 82 GLY A O 1
ATOM 675 N N . GLU A 1 83 ? -4.838 -4.469 -15.216 1.00 95.69 83 GLU A N 1
ATOM 676 C CA . GLU A 1 83 ? -5.235 -3.188 -15.805 1.00 95.69 83 GLU A CA 1
ATOM 677 C C . GLU A 1 83 ? -4.066 -2.205 -15.911 1.00 95.69 83 GLU A C 1
ATOM 679 O O . GLU A 1 83 ? -3.274 -2.050 -14.983 1.00 95.69 83 GLU A O 1
ATOM 684 N N . ILE A 1 84 ? -3.963 -1.504 -17.046 1.00 94.50 84 ILE A N 1
ATOM 685 C CA . ILE A 1 84 ? -2.929 -0.487 -17.269 1.00 94.50 84 ILE A CA 1
ATOM 686 C C . ILE A 1 84 ? -3.339 0.826 -16.593 1.00 94.50 84 ILE A C 1
ATOM 688 O O . ILE A 1 84 ? -4.245 1.525 -17.047 1.00 94.50 84 ILE A O 1
ATOM 692 N N . ILE A 1 85 ? -2.587 1.221 -15.572 1.00 91.94 85 ILE A N 1
ATOM 693 C CA . ILE A 1 85 ? -2.757 2.472 -14.839 1.00 91.94 85 ILE A CA 1
ATOM 694 C C . ILE A 1 85 ? -1.892 3.554 -15.493 1.00 91.94 85 ILE A C 1
ATOM 696 O O . ILE A 1 85 ? -0.671 3.621 -15.317 1.00 91.94 85 ILE A O 1
ATOM 700 N N . THR A 1 86 ? -2.528 4.406 -16.296 1.00 83.25 86 THR A N 1
ATOM 701 C CA . THR A 1 86 ? -1.854 5.521 -16.988 1.00 83.25 86 THR A CA 1
ATOM 702 C C . THR A 1 86 ? -1.894 6.825 -16.193 1.00 83.25 86 THR A C 1
ATOM 704 O O . THR A 1 86 ? -0.965 7.626 -16.295 1.00 83.25 86 THR A O 1
ATOM 707 N N . HIS A 1 87 ? -2.942 7.017 -15.393 1.00 81.06 87 HIS A N 1
ATOM 708 C CA . HIS A 1 87 ? -3.185 8.170 -14.531 1.00 81.06 87 HIS A CA 1
ATOM 709 C C . HIS A 1 87 ? -4.042 7.750 -13.327 1.00 81.06 87 HIS A C 1
ATOM 711 O O . HIS A 1 87 ? -4.684 6.701 -13.362 1.00 81.06 87 HIS A O 1
ATOM 717 N N . GLY A 1 88 ? -4.058 8.580 -12.283 1.00 86.56 88 GLY A N 1
ATOM 718 C CA . GLY A 1 88 ? -4.853 8.338 -11.080 1.00 86.56 88 GLY A CA 1
ATOM 719 C C . GLY A 1 88 ? -4.200 7.386 -10.077 1.00 86.56 88 GLY A C 1
ATOM 720 O O . GLY A 1 88 ? -2.996 7.120 -10.123 1.00 86.56 88 GLY A O 1
ATOM 721 N N . GLU A 1 89 ? -5.022 6.918 -9.144 1.00 94.50 89 GLU A N 1
ATOM 722 C CA . GLU A 1 89 ? -4.626 6.141 -7.972 1.00 94.50 89 GLU A CA 1
ATOM 723 C C . GLU A 1 89 ? -5.462 4.858 -7.934 1.00 94.50 89 GLU A C 1
ATOM 725 O O . GLU A 1 89 ? -6.659 4.884 -8.220 1.00 94.50 89 GLU A O 1
ATOM 730 N N . VAL A 1 90 ? -4.840 3.734 -7.587 1.00 96.38 90 VAL A N 1
ATOM 731 C CA . VAL A 1 90 ? -5.503 2.427 -7.504 1.00 96.38 90 VAL A CA 1
ATOM 732 C C . VAL A 1 90 ? -5.332 1.836 -6.111 1.00 96.38 90 VAL A C 1
ATOM 734 O O . VAL A 1 90 ? -4.238 1.867 -5.549 1.00 96.38 90 VAL A O 1
ATOM 737 N N . SER A 1 91 ? -6.422 1.315 -5.543 1.00 96.81 91 SER A N 1
ATOM 738 C CA . SER A 1 91 ? -6.411 0.677 -4.223 1.00 96.81 91 SER A CA 1
ATOM 739 C C . SER A 1 91 ? -5.684 -0.667 -4.285 1.00 96.81 91 SER A C 1
ATOM 741 O O . SER A 1 91 ? -5.934 -1.484 -5.175 1.00 96.81 91 SER A O 1
ATOM 743 N N . LEU A 1 92 ? -4.799 -0.900 -3.317 1.00 97.94 92 LEU A N 1
ATOM 744 C CA . LEU A 1 92 ? -4.105 -2.165 -3.121 1.00 97.94 92 LEU A CA 1
ATOM 745 C C . LEU A 1 92 ? -4.810 -2.982 -2.037 1.00 97.94 92 LEU A C 1
ATOM 747 O O . LEU A 1 92 ? -4.939 -2.540 -0.896 1.00 97.94 92 LEU A O 1
ATOM 751 N N . ARG A 1 93 ? -5.212 -4.206 -2.385 1.00 96.62 93 ARG A N 1
ATOM 752 C CA . ARG A 1 93 ? -5.843 -5.167 -1.470 1.00 96.62 93 ARG A CA 1
ATOM 753 C C . ARG A 1 93 ? -5.019 -6.443 -1.381 1.00 96.62 93 ARG A C 1
ATOM 755 O O . ARG A 1 93 ? -4.169 -6.706 -2.228 1.00 96.62 93 ARG A O 1
ATOM 762 N N . GLN A 1 94 ? -5.277 -7.258 -0.362 1.00 97.81 94 GLN A N 1
ATOM 763 C CA . GLN A 1 94 ? -4.662 -8.579 -0.284 1.00 97.81 94 GLN A CA 1
ATOM 764 C C . GLN A 1 94 ? -4.983 -9.383 -1.553 1.00 97.81 94 GLN A C 1
ATOM 766 O O . GLN A 1 94 ? -6.135 -9.453 -1.979 1.00 97.81 94 GLN A O 1
ATOM 771 N N . GLY A 1 95 ? -3.952 -9.965 -2.160 1.00 97.50 95 GLY A N 1
ATOM 772 C CA . GLY A 1 95 ? -4.034 -10.668 -3.437 1.00 97.50 95 GLY A CA 1
ATOM 773 C C . GLY A 1 95 ? -3.835 -9.785 -4.671 1.00 97.50 95 GLY A C 1
ATOM 774 O O . GLY A 1 95 ? -3.716 -10.337 -5.764 1.00 97.50 95 GLY A O 1
ATOM 775 N N . SER A 1 96 ? -3.755 -8.455 -4.532 1.00 98.44 96 SER A N 1
ATOM 776 C CA . SER A 1 96 ? -3.438 -7.589 -5.670 1.00 98.44 96 SER A CA 1
ATOM 777 C C . SER A 1 96 ? -2.065 -7.913 -6.255 1.00 98.44 96 SER A C 1
ATOM 779 O O . SER A 1 96 ? -1.115 -8.221 -5.529 1.00 98.44 96 SER A O 1
ATOM 781 N N . THR A 1 97 ? -1.960 -7.810 -7.577 1.00 98.44 97 THR A N 1
ATOM 782 C CA . THR A 1 97 ? -0.723 -8.038 -8.330 1.00 98.44 97 THR A CA 1
ATOM 783 C C . THR A 1 97 ? -0.330 -6.770 -9.069 1.00 98.44 97 THR A C 1
ATOM 785 O O . THR A 1 97 ? -1.086 -6.254 -9.887 1.00 98.44 97 THR A O 1
ATOM 788 N N . ILE A 1 98 ? 0.868 -6.274 -8.786 1.00 98.25 98 ILE A N 1
ATOM 789 C CA . ILE A 1 98 ? 1.453 -5.084 -9.395 1.00 98.25 98 ILE A CA 1
ATOM 790 C C . ILE A 1 98 ? 2.542 -5.550 -10.357 1.00 98.25 98 ILE A C 1
ATOM 792 O O . ILE A 1 98 ? 3.448 -6.276 -9.955 1.00 98.25 98 ILE A O 1
ATOM 796 N N . ILE A 1 99 ? 2.498 -5.108 -11.610 1.00 96.94 99 ILE A N 1
ATOM 797 C CA . ILE A 1 99 ? 3.576 -5.345 -12.571 1.00 96.94 99 ILE A CA 1
ATOM 798 C C . ILE A 1 99 ? 4.253 -4.010 -12.870 1.00 96.94 99 ILE A C 1
ATOM 800 O O . ILE A 1 99 ? 3.641 -3.071 -13.392 1.00 96.94 99 ILE A O 1
ATOM 804 N N . LEU A 1 100 ? 5.539 -3.942 -12.530 1.00 94.19 100 LEU A N 1
ATOM 805 C CA . LEU A 1 100 ? 6.441 -2.842 -12.847 1.00 94.19 100 LEU A CA 1
ATOM 806 C C . LEU A 1 100 ? 7.556 -3.395 -13.732 1.00 94.19 100 LEU A C 1
ATOM 808 O O . LEU A 1 100 ? 8.391 -4.158 -13.265 1.00 94.19 100 LEU A O 1
ATOM 812 N N . GLY A 1 101 ? 7.590 -3.003 -15.007 1.00 92.56 101 GLY A N 1
ATOM 813 C CA . GLY A 1 101 ? 8.558 -3.575 -15.946 1.00 92.56 101 GLY A CA 1
ATOM 814 C C . GLY A 1 101 ? 8.290 -5.062 -16.185 1.00 92.56 101 GLY A C 1
ATOM 815 O O . GLY A 1 101 ? 7.248 -5.412 -16.733 1.00 92.56 101 GLY A O 1
ATOM 816 N N . GLU A 1 102 ? 9.234 -5.914 -15.800 1.00 93.06 102 GLU A N 1
ATOM 817 C CA . GLU A 1 102 ? 9.108 -7.381 -15.782 1.00 93.06 102 GLU A CA 1
ATOM 818 C C . GLU A 1 102 ? 8.926 -7.934 -14.363 1.00 93.06 102 GLU A C 1
ATOM 820 O O . GLU A 1 102 ? 8.700 -9.130 -14.180 1.00 93.06 102 GLU A O 1
ATOM 825 N N . THR A 1 103 ? 9.013 -7.072 -13.351 1.00 95.25 103 THR A N 1
ATOM 826 C CA . THR A 1 103 ? 8.877 -7.458 -11.953 1.00 95.25 103 THR A CA 1
ATOM 827 C C . THR A 1 103 ? 7.405 -7.537 -11.562 1.00 95.25 103 THR A C 1
ATOM 829 O O . THR A 1 103 ? 6.687 -6.535 -11.566 1.00 95.25 103 THR A O 1
ATOM 832 N N . GLU A 1 104 ? 6.972 -8.735 -11.174 1.00 96.81 104 GLU A N 1
ATOM 833 C CA . GLU A 1 104 ? 5.679 -8.978 -10.537 1.00 96.81 104 GLU A CA 1
ATOM 834 C C . GLU A 1 104 ? 5.823 -8.868 -9.013 1.00 96.81 104 GLU A C 1
ATOM 836 O O . GLU A 1 104 ? 6.607 -9.592 -8.392 1.00 96.81 104 GLU A O 1
ATOM 841 N N . ILE A 1 105 ? 5.057 -7.959 -8.415 1.00 98.25 105 ILE A N 1
ATOM 842 C CA . ILE A 1 105 ? 5.000 -7.701 -6.978 1.00 98.25 105 ILE A CA 1
ATOM 843 C C . ILE A 1 105 ? 3.600 -8.064 -6.491 1.00 98.25 105 ILE A C 1
ATOM 845 O O . ILE A 1 105 ? 2.599 -7.546 -6.984 1.00 98.25 105 ILE A O 1
ATOM 849 N N . LYS A 1 106 ? 3.521 -8.940 -5.496 1.00 98.50 106 LYS A N 1
ATOM 850 C CA . LYS A 1 106 ? 2.274 -9.403 -4.894 1.00 98.50 106 LYS A CA 1
ATOM 851 C C . LYS A 1 106 ? 2.025 -8.702 -3.578 1.00 98.50 106 LYS A C 1
ATOM 853 O O . LYS A 1 106 ? 2.914 -8.617 -2.735 1.00 98.50 106 LYS A O 1
ATOM 858 N N . VAL A 1 107 ? 0.789 -8.272 -3.373 1.00 98.56 107 VAL A N 1
ATOM 859 C CA . VAL A 1 107 ? 0.305 -7.838 -2.066 1.00 98.56 107 VAL A CA 1
ATOM 860 C C . VAL A 1 107 ? -0.144 -9.075 -1.294 1.00 98.56 107 VAL A C 1
ATOM 862 O O . VAL A 1 107 ? -1.237 -9.595 -1.511 1.00 98.56 107 VAL A O 1
ATOM 865 N N . VAL A 1 108 ? 0.707 -9.580 -0.404 1.00 98.38 108 VAL A N 1
ATOM 866 C CA . VAL A 1 108 ? 0.449 -10.847 0.304 1.00 98.38 108 VAL A CA 1
ATOM 867 C C . VAL A 1 108 ? -0.366 -10.660 1.581 1.00 98.38 108 VAL A C 1
ATOM 869 O O . VAL A 1 108 ? -1.117 -11.560 1.962 1.00 98.38 108 VAL A O 1
ATOM 872 N N . ALA A 1 109 ? -0.273 -9.488 2.213 1.00 97.50 109 ALA A N 1
ATOM 873 C CA . ALA A 1 109 ? -1.081 -9.128 3.373 1.00 97.50 109 ALA A CA 1
ATOM 874 C C . ALA A 1 109 ? -1.336 -7.618 3.425 1.00 97.50 109 ALA A C 1
ATOM 876 O O . ALA A 1 109 ? -0.470 -6.817 3.072 1.00 97.50 109 ALA A O 1
ATOM 877 N N . VAL A 1 110 ? -2.521 -7.246 3.903 1.00 96.00 110 VAL A N 1
ATOM 878 C CA . VAL A 1 110 ? -2.887 -5.870 4.246 1.00 96.00 110 VAL A CA 1
ATOM 879 C C . VAL A 1 110 ? -3.497 -5.909 5.638 1.00 96.00 110 VAL A C 1
ATOM 881 O O . VAL A 1 110 ? -4.470 -6.624 5.866 1.00 96.00 110 VAL A O 1
ATOM 884 N N . PHE A 1 111 ? -2.929 -5.148 6.561 1.00 93.25 111 PHE A N 1
ATOM 885 C CA . PHE A 1 111 ? -3.496 -4.904 7.875 1.00 93.25 111 PHE A CA 1
ATOM 886 C C . PHE A 1 111 ? -3.821 -3.422 7.967 1.00 93.25 111 PHE A C 1
ATOM 888 O O . PHE A 1 111 ? -2.938 -2.582 7.855 1.00 93.25 111 PHE A O 1
ATOM 895 N N . VAL A 1 112 ? -5.087 -3.082 8.147 1.00 87.94 112 VAL A N 1
ATOM 896 C CA . VAL A 1 112 ? -5.489 -1.691 8.329 1.00 87.94 112 VAL A CA 1
ATOM 897 C C . VAL A 1 112 ? -5.824 -1.505 9.791 1.00 87.94 112 VAL A C 1
ATOM 899 O O . VAL A 1 112 ? -6.772 -2.111 10.292 1.00 87.94 112 VAL A O 1
ATOM 902 N N . ASP A 1 113 ? -5.047 -0.666 10.467 1.00 78.12 113 ASP A N 1
ATOM 903 C CA . ASP A 1 113 ? -5.466 -0.175 11.767 1.00 78.12 113 ASP A CA 1
ATOM 904 C C . ASP A 1 113 ? -6.467 0.934 11.506 1.00 78.12 113 ASP A C 1
ATOM 906 O O . ASP A 1 113 ? -6.136 1.987 10.954 1.00 78.12 113 ASP A O 1
ATOM 910 N N . LEU A 1 114 ? -7.716 0.648 11.834 1.00 68.88 114 LEU A N 1
ATOM 911 C CA . LEU A 1 114 ? -8.813 1.563 11.632 1.00 68.88 114 LEU A CA 1
ATOM 912 C C . LEU A 1 114 ? -8.566 2.784 12.518 1.00 68.88 114 LEU A C 1
ATOM 914 O O . LEU A 1 114 ? -8.881 2.784 13.704 1.00 68.88 114 LEU A O 1
ATOM 918 N N . ALA A 1 115 ? -8.011 3.846 11.928 1.00 64.75 115 ALA A N 1
ATOM 919 C CA . ALA A 1 115 ? -7.708 5.111 12.593 1.00 64.75 115 ALA A CA 1
ATOM 920 C C . ALA A 1 115 ? -8.981 5.926 12.902 1.00 64.75 115 ALA A C 1
ATOM 922 O O . ALA A 1 115 ? -8.983 7.159 12.882 1.00 64.75 115 ALA A O 1
ATOM 923 N N . TYR A 1 116 ? -10.088 5.241 13.183 1.00 71.56 116 TYR A N 1
ATOM 924 C CA . TYR A 1 116 ? -11.272 5.826 13.773 1.00 71.56 116 TYR A CA 1
ATOM 925 C C . TYR A 1 116 ? -11.394 5.367 15.224 1.00 71.56 116 TYR A C 1
ATOM 927 O O . TYR A 1 116 ? -10.940 4.304 15.610 1.00 71.56 116 TYR A O 1
ATOM 935 N N . GLY A 1 117 ? -11.990 6.192 16.065 1.00 83.19 117 GLY A N 1
ATOM 936 C CA . GLY A 1 117 ? -12.459 5.795 17.380 1.00 83.19 117 GLY A CA 1
ATOM 937 C C . GLY A 1 117 ? -13.957 5.534 17.339 1.00 83.19 117 GLY A C 1
ATOM 938 O O . GLY A 1 117 ? -14.666 6.144 16.554 1.00 83.19 117 GLY A O 1
ATOM 939 N N . LEU A 1 118 ? -14.479 4.663 18.185 1.00 89.69 118 LEU A N 1
ATOM 940 C CA . LEU A 1 118 ? -15.916 4.493 18.373 1.00 89.69 118 LEU A CA 1
ATOM 941 C C . LEU A 1 118 ? -16.393 5.420 19.488 1.00 89.69 118 LEU A C 1
ATOM 943 O O . LEU A 1 118 ? -15.925 5.331 20.620 1.00 89.69 118 LEU A O 1
ATOM 947 N N . ILE A 1 119 ? -17.338 6.308 19.207 1.00 93.75 119 ILE A N 1
ATOM 948 C CA . ILE A 1 119 ? -17.980 7.122 20.239 1.00 93.75 119 ILE A CA 1
ATOM 949 C C . ILE A 1 119 ? -18.962 6.230 20.995 1.00 93.75 119 ILE A C 1
ATOM 951 O O . ILE A 1 119 ? -19.978 5.805 20.441 1.00 93.75 119 ILE A O 1
ATOM 955 N N . CYS A 1 120 ? -18.691 5.966 22.276 1.00 95.44 120 CYS A N 1
ATOM 956 C CA . CYS A 1 120 ? -19.606 5.192 23.108 1.00 95.44 120 CYS A CA 1
ATOM 957 C C . CYS A 1 120 ? -20.988 5.880 23.163 1.00 95.44 120 CYS A C 1
ATOM 959 O O . CYS A 1 120 ? -21.069 7.050 23.571 1.00 95.44 120 CYS A O 1
ATOM 961 N N . PRO A 1 121 ? -22.079 5.170 22.804 1.00 95.31 121 PRO A N 1
ATOM 962 C CA . PRO A 1 121 ? -23.417 5.757 22.737 1.00 95.31 121 PRO A CA 1
ATOM 963 C C . PRO A 1 121 ? -24.000 6.049 24.127 1.00 95.31 121 PRO A C 1
ATOM 965 O O . PRO A 1 121 ? -24.945 6.824 24.261 1.00 95.31 121 PRO A O 1
ATOM 968 N N . ASN A 1 122 ? -23.431 5.471 25.190 1.00 95.50 122 ASN A N 1
ATOM 969 C CA . ASN A 1 122 ? -23.845 5.770 26.552 1.00 95.50 122 ASN A CA 1
ATOM 970 C C . ASN A 1 122 ? -23.314 7.139 26.990 1.00 95.50 122 ASN A C 1
ATOM 972 O O . ASN A 1 122 ? -22.148 7.292 27.353 1.00 95.50 122 ASN A O 1
ATOM 976 N N . ILE A 1 123 ? -24.199 8.134 27.030 1.00 92.56 123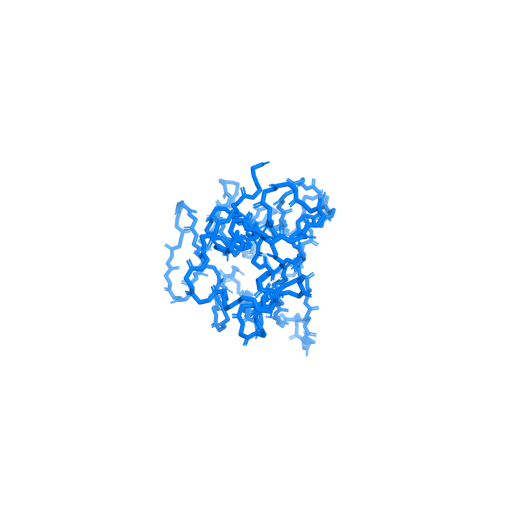 ILE A N 1
ATOM 977 C CA . ILE A 1 123 ? -23.864 9.500 27.451 1.00 92.56 123 ILE A CA 1
ATOM 978 C C . ILE A 1 123 ? -23.365 9.5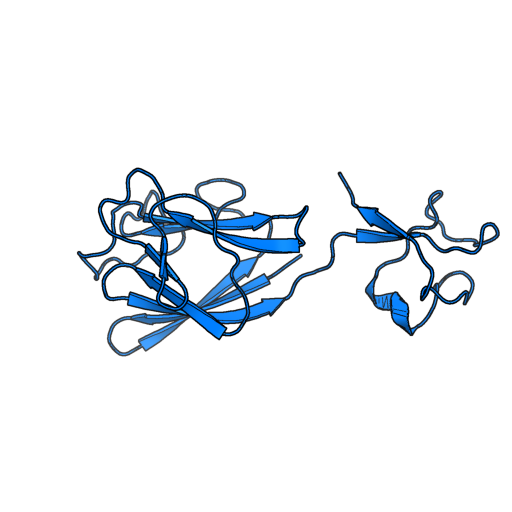93 28.903 1.00 92.56 123 ILE A C 1
ATOM 980 O O . ILE A 1 123 ? -22.654 10.533 29.245 1.00 92.56 123 ILE A O 1
ATOM 984 N N . LYS A 1 124 ? -23.687 8.604 29.749 1.00 94.50 124 LYS A N 1
ATOM 985 C CA . LYS A 1 124 ? -23.217 8.502 31.141 1.00 94.50 124 LYS A CA 1
ATOM 986 C C . LYS A 1 124 ? -21.911 7.708 31.274 1.00 94.50 124 LYS A C 1
ATOM 988 O O . LYS A 1 124 ? -21.489 7.403 32.389 1.00 94.50 124 LYS A O 1
ATOM 993 N N . CYS A 1 125 ? -21.290 7.317 30.160 1.00 94.62 125 CYS A N 1
ATOM 994 C CA . CYS A 1 125 ? -20.042 6.565 30.164 1.00 94.62 125 CYS A CA 1
ATOM 995 C C . CYS A 1 125 ? -18.934 7.350 30.880 1.00 94.62 125 CYS A C 1
ATOM 997 O O . CYS A 1 125 ? -18.699 8.519 30.584 1.00 94.62 125 CYS A O 1
ATOM 999 N N . ARG A 1 126 ? -18.214 6.675 31.784 1.00 90.50 126 ARG A N 1
ATOM 1000 C CA . ARG A 1 126 ? -17.076 7.226 32.538 1.00 90.50 126 ARG A CA 1
ATOM 1001 C C . ARG A 1 126 ? -15.747 7.096 31.787 1.00 90.50 126 ARG A C 1
ATOM 1003 O O . ARG A 1 126 ? -14.699 6.953 32.405 1.00 90.50 126 ARG A O 1
ATOM 1010 N N . ASN A 1 127 ? -15.802 7.100 30.456 1.00 91.38 127 ASN A N 1
ATOM 1011 C CA . ASN A 1 127 ? -14.606 7.096 29.625 1.00 91.38 127 ASN A CA 1
ATOM 1012 C C . ASN A 1 127 ? -13.757 8.340 29.968 1.00 91.38 127 ASN A C 1
ATOM 1014 O O . ASN A 1 127 ? -14.319 9.436 30.026 1.00 91.38 127 ASN A O 1
ATOM 1018 N N . PRO A 1 128 ? -12.442 8.195 30.218 1.00 89.25 128 PRO A N 1
ATOM 1019 C CA . PRO A 1 128 ? -11.558 9.329 30.481 1.00 89.25 128 PRO A CA 1
ATOM 1020 C C . PRO A 1 128 ? -11.482 10.312 29.303 1.00 89.25 128 PRO A C 1
ATOM 1022 O O . PRO A 1 128 ? -11.230 11.499 29.513 1.00 89.25 128 PRO A O 1
ATOM 1025 N N . ASP A 1 129 ? -11.734 9.857 28.072 1.00 86.88 129 ASP A N 1
ATOM 1026 C CA . ASP A 1 129 ? -11.900 10.739 26.921 1.00 86.88 129 ASP A CA 1
ATOM 1027 C C . ASP A 1 129 ? -13.272 11.437 26.974 1.00 86.88 129 ASP A C 1
ATOM 1029 O O . ASP A 1 129 ? -14.324 10.791 26.969 1.00 86.88 129 ASP A O 1
ATOM 1033 N N . LYS A 1 130 ? -13.277 12.779 26.965 1.00 87.31 130 LYS A N 1
ATOM 1034 C CA . LYS A 1 130 ? -14.500 13.607 27.022 1.00 87.31 130 LYS A CA 1
ATOM 1035 C C . LYS A 1 130 ? -15.468 13.347 25.863 1.00 87.31 130 LYS A C 1
ATOM 1037 O O . LYS A 1 130 ? -16.674 13.544 26.014 1.00 87.31 130 LYS A O 1
ATOM 1042 N N . ARG A 1 131 ? -14.961 12.909 24.708 1.00 88.62 131 ARG A N 1
ATOM 1043 C CA . ARG A 1 131 ? -15.758 12.526 23.532 1.00 88.62 131 ARG A CA 1
ATOM 1044 C C . ARG A 1 131 ? -16.220 11.070 23.599 1.00 88.62 131 ARG A C 1
ATOM 1046 O O . ARG A 1 131 ? -16.913 10.622 22.696 1.00 88.62 131 ARG A O 1
ATOM 1053 N N . ARG A 1 132 ? -15.876 10.343 24.668 1.00 93.69 132 ARG A N 1
ATOM 1054 C CA . ARG A 1 132 ? -16.164 8.919 24.887 1.00 93.69 132 ARG A CA 1
ATOM 1055 C C . ARG A 1 132 ? -15.629 8.024 23.772 1.00 93.69 132 ARG A C 1
ATOM 1057 O O . ARG A 1 132 ? -16.257 7.019 23.441 1.00 93.69 132 ARG A O 1
ATOM 1064 N N . ILE A 1 133 ? -14.476 8.389 23.219 1.00 91.06 133 ILE A N 1
ATOM 1065 C CA . ILE A 1 133 ? -13.813 7.630 22.164 1.00 91.06 133 ILE A CA 1
ATOM 1066 C C . ILE A 1 133 ? -13.274 6.315 22.734 1.00 91.06 133 ILE A C 1
ATOM 1068 O O . ILE A 1 133 ? -12.567 6.294 23.740 1.00 91.06 133 ILE A O 1
ATOM 1072 N N . VAL A 1 134 ? -13.625 5.216 22.086 1.00 90.62 134 VAL A N 1
ATOM 1073 C CA . VAL A 1 134 ? -13.183 3.859 22.386 1.00 90.62 134 VAL A CA 1
ATOM 1074 C C . VAL A 1 134 ? -12.406 3.329 21.187 1.00 90.62 134 VAL A C 1
ATOM 1076 O O . VAL A 1 134 ? -12.742 3.622 20.045 1.00 90.62 134 VAL A O 1
ATOM 1079 N N . ASP A 1 135 ? -11.361 2.555 21.447 1.00 86.75 135 ASP A N 1
ATOM 1080 C CA . ASP A 1 135 ? -10.614 1.846 20.409 1.00 86.75 135 ASP A CA 1
ATOM 1081 C C . ASP A 1 135 ? -11.539 0.856 19.657 1.00 86.75 135 ASP A C 1
ATOM 1083 O O . ASP A 1 135 ? -12.276 0.110 20.319 1.00 86.75 135 ASP A O 1
ATOM 1087 N N . PRO A 1 136 ? -11.539 0.831 18.308 1.00 85.94 136 PRO A N 1
ATOM 1088 C CA . PRO A 1 136 ? -12.379 -0.067 17.515 1.00 85.94 136 PRO A CA 1
ATOM 1089 C C . PRO A 1 136 ? -12.229 -1.545 17.843 1.00 85.94 136 PRO A C 1
ATOM 1091 O O . PRO A 1 136 ? -13.182 -2.294 17.629 1.00 85.94 136 PRO A O 1
ATOM 1094 N N . LYS A 1 137 ? -11.092 -1.981 18.403 1.00 83.81 137 LYS A N 1
ATOM 1095 C CA . LYS A 1 137 ? -10.912 -3.382 18.816 1.00 83.81 137 LYS A CA 1
ATOM 1096 C C . LYS A 1 137 ? -11.986 -3.859 19.798 1.00 83.81 137 LYS A C 1
ATOM 1098 O O . LYS A 1 137 ? -12.315 -5.038 19.824 1.00 83.81 137 LYS A O 1
ATOM 1103 N N . HIS A 1 138 ? -12.588 -2.940 20.554 1.00 89.12 138 HIS A N 1
ATOM 1104 C CA . HIS A 1 138 ? -13.645 -3.249 21.512 1.00 89.12 138 HIS A CA 1
ATOM 1105 C C . HIS A 1 138 ? -15.052 -3.303 20.895 1.00 89.12 138 HIS A C 1
ATOM 1107 O O . HIS A 1 138 ? -16.025 -3.461 21.631 1.00 89.12 138 HIS A O 1
ATOM 1113 N N . LEU A 1 139 ? -15.205 -3.178 19.568 1.00 85.94 139 LEU A N 1
ATOM 1114 C CA . LEU A 1 139 ? -16.516 -3.168 18.900 1.00 85.94 139 LEU A CA 1
ATOM 1115 C C . LEU A 1 139 ? -17.395 -4.363 19.308 1.00 85.94 139 LEU A C 1
ATOM 1117 O O . LEU A 1 139 ? -18.585 -4.188 19.571 1.00 85.94 139 LEU A O 1
ATOM 1121 N N . LEU A 1 140 ? -16.795 -5.554 19.394 1.00 87.12 140 LEU A N 1
ATOM 1122 C CA . LEU A 1 140 ? -17.483 -6.801 19.747 1.00 87.12 140 LEU A CA 1
ATOM 1123 C C . LEU A 1 140 ? -17.488 -7.093 21.257 1.00 87.12 140 LEU A C 1
ATOM 1125 O O . LEU A 1 140 ? -18.316 -7.869 21.724 1.00 87.12 140 LEU A O 1
ATOM 1129 N N . GLU A 1 141 ? -16.593 -6.467 22.021 1.00 91.81 141 GLU A N 1
ATOM 1130 C CA . GLU A 1 141 ? -16.453 -6.660 23.474 1.00 91.81 141 GLU A CA 1
ATOM 1131 C C . GLU A 1 141 ? -17.339 -5.693 24.280 1.00 91.81 141 GLU A C 1
ATOM 1133 O O . GLU A 1 141 ? -17.686 -5.958 25.431 1.00 91.81 141 GLU A O 1
ATOM 1138 N N . GLY A 1 142 ? -17.728 -4.569 23.670 1.00 93.38 142 GLY A N 1
ATOM 1139 C CA . GLY A 1 142 ? -18.402 -3.457 24.334 1.00 93.38 142 GLY A CA 1
ATOM 1140 C C . GLY A 1 142 ? -17.424 -2.444 24.938 1.00 93.38 142 GLY A C 1
ATOM 1141 O O . GLY A 1 142 ? -16.216 -2.643 25.004 1.00 93.38 142 GLY A O 1
ATOM 1142 N N . CYS A 1 143 ? -17.945 -1.296 25.373 1.00 95.12 143 CYS A N 1
ATOM 1143 C CA . CYS A 1 143 ? -17.129 -0.212 25.914 1.00 95.12 143 CYS A CA 1
ATOM 1144 C C . CYS A 1 143 ? -16.407 -0.654 27.204 1.00 95.12 143 CYS A C 1
ATOM 1146 O O . CYS A 1 143 ? -17.090 -0.918 28.198 1.00 95.12 143 CYS A O 1
ATOM 1148 N N . PRO A 1 144 ? -15.062 -0.606 27.272 1.00 95.56 144 PRO A N 1
ATOM 1149 C CA . PRO A 1 144 ? -14.301 -1.098 28.425 1.00 95.56 144 PRO A CA 1
ATOM 1150 C C . PRO A 1 144 ? -14.568 -0.304 29.715 1.00 95.56 144 PRO A C 1
ATOM 1152 O O . PRO A 1 144 ? -14.291 -0.776 30.812 1.00 95.56 144 PRO A O 1
ATOM 1155 N N . TRP A 1 145 ? -15.144 0.897 29.604 1.00 95.75 145 TRP A N 1
ATOM 1156 C C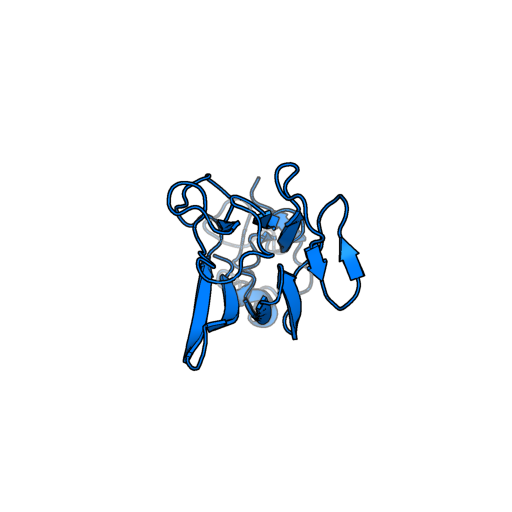A . TRP A 1 145 ? -15.418 1.783 30.739 1.00 95.75 145 TRP A CA 1
ATOM 1157 C C . TRP A 1 145 ? -16.818 1.635 31.338 1.00 95.75 145 TRP A C 1
ATOM 1159 O O . TRP A 1 145 ? -17.060 2.087 32.456 1.00 95.75 145 TRP A O 1
ATOM 1169 N N . CYS A 1 146 ? -17.781 1.086 30.593 1.00 95.88 146 CYS A N 1
ATOM 1170 C CA . CYS A 1 146 ? -19.173 1.018 31.060 1.00 95.88 146 CYS A CA 1
ATOM 1171 C C . CYS A 1 146 ? -19.957 -0.216 30.599 1.00 95.88 146 CYS A C 1
ATOM 1173 O O . CYS A 1 146 ? -21.142 -0.312 30.905 1.00 95.88 146 CYS A O 1
ATOM 1175 N N . GLY A 1 147 ? -19.342 -1.117 29.830 1.00 95.31 147 GLY A N 1
ATOM 1176 C CA . GLY A 1 147 ? -19.965 -2.335 29.307 1.00 95.31 147 GLY A CA 1
ATOM 1177 C C . GLY A 1 147 ? -21.036 -2.109 28.236 1.00 95.31 147 GLY A C 1
ATOM 1178 O O . GLY A 1 147 ? -21.649 -3.062 27.773 1.00 95.31 147 GLY A O 1
ATOM 1179 N N . THR A 1 148 ? -21.302 -0.862 27.830 1.00 96.44 148 THR A N 1
ATOM 1180 C CA . THR A 1 148 ? -22.300 -0.578 26.788 1.00 96.44 148 THR A CA 1
ATOM 1181 C C . THR A 1 148 ? -21.844 -1.139 25.444 1.00 96.44 148 THR A C 1
ATOM 1183 O O . THR A 1 148 ? -20.711 -0.894 25.034 1.00 96.44 148 THR A O 1
ATOM 1186 N N . SER A 1 149 ? -22.739 -1.841 24.745 1.00 95.31 149 SER A N 1
ATOM 1187 C CA . SER A 1 149 ? -22.492 -2.327 23.384 1.00 95.31 149 SER A CA 1
ATOM 1188 C C . SER A 1 149 ? -22.118 -1.185 22.434 1.00 95.31 149 SER A C 1
ATOM 1190 O O . SER A 1 149 ? -22.736 -0.117 22.448 1.00 95.31 149 SER A O 1
ATOM 1192 N N . LEU A 1 150 ? -21.107 -1.423 21.598 1.00 93.44 150 LEU A N 1
ATOM 1193 C CA . LEU A 1 150 ? -20.624 -0.472 20.598 1.00 93.44 150 LEU A CA 1
ATOM 1194 C C . LEU A 1 150 ? -21.167 -0.756 19.193 1.00 93.44 150 LEU A C 1
ATOM 1196 O O . LEU A 1 150 ? -20.805 -0.054 18.258 1.00 93.44 150 LEU A O 1
ATOM 1200 N N . ALA A 1 151 ? -22.072 -1.726 19.032 1.00 90.31 151 ALA A N 1
ATOM 1201 C CA . ALA A 1 151 ? -22.633 -2.083 17.725 1.00 90.31 151 ALA A CA 1
ATOM 1202 C C . ALA A 1 151 ? -23.344 -0.909 17.016 1.00 90.31 151 ALA A C 1
ATOM 1204 O O . ALA A 1 151 ? -23.420 -0.885 15.793 1.00 90.31 151 ALA A O 1
ATOM 1205 N N . ALA A 1 152 ? -23.842 0.068 17.781 1.00 87.62 152 ALA A N 1
ATOM 1206 C CA . ALA A 1 152 ? -24.471 1.295 17.281 1.00 87.62 152 ALA A CA 1
ATOM 1207 C C . ALA A 1 152 ? -23.605 2.556 17.501 1.00 87.62 152 ALA A C 1
ATOM 1209 O O . ALA A 1 152 ? -24.117 3.676 17.467 1.00 87.62 152 ALA A O 1
ATOM 1210 N N . ALA A 1 153 ? -22.315 2.395 17.808 1.00 91.19 153 ALA A N 1
ATOM 1211 C CA . ALA A 1 153 ? -21.413 3.517 18.036 1.00 91.19 153 ALA A CA 1
ATOM 1212 C C . ALA A 1 153 ? -21.127 4.275 16.732 1.00 91.19 153 ALA A C 1
ATOM 1214 O O . ALA A 1 153 ? -20.963 3.679 15.670 1.00 91.19 153 ALA A O 1
ATOM 1215 N N . GLN A 1 154 ? -21.034 5.602 16.825 1.00 90.75 154 GLN A N 1
ATOM 1216 C CA . GLN A 1 154 ? -20.591 6.437 15.707 1.00 90.75 154 GLN A CA 1
ATOM 1217 C C . GLN A 1 154 ? -19.066 6.395 15.591 1.00 90.75 154 GLN A C 1
ATOM 1219 O O . GLN A 1 154 ? -18.370 6.422 16.609 1.00 90.75 154 GLN A O 1
ATOM 1224 N N . SER A 1 155 ? -18.546 6.386 14.366 1.00 86.56 155 SER A N 1
ATOM 1225 C CA . SER A 1 155 ? -17.108 6.479 14.105 1.00 86.56 155 SER A CA 1
ATOM 1226 C C . SER A 1 155 ? -16.624 7.926 14.241 1.00 86.56 155 SER A C 1
ATOM 1228 O O . SER A 1 155 ? -17.242 8.860 13.738 1.00 86.56 155 SER A O 1
ATOM 1230 N N . PHE A 1 156 ? -15.500 8.114 14.920 1.00 84.19 156 PHE A N 1
ATOM 1231 C CA . PHE A 1 156 ? -14.783 9.370 15.077 1.00 84.19 156 PHE A CA 1
ATOM 1232 C C . PHE A 1 156 ? -13.462 9.276 14.323 1.00 84.19 156 PHE A C 1
ATOM 1234 O O . PHE A 1 156 ? -12.575 8.536 14.733 1.00 84.19 156 PHE A O 1
ATOM 1241 N N . HIS A 1 157 ? -13.306 10.041 13.253 1.00 75.38 157 HIS A N 1
ATOM 1242 C CA . HIS A 1 157 ? -12.058 10.090 12.499 1.00 75.38 157 HIS A CA 1
ATOM 1243 C C . HIS A 1 157 ? -11.169 11.199 13.072 1.00 75.38 157 HIS A C 1
ATOM 1245 O O . HIS A 1 157 ? -11.625 12.330 13.253 1.00 75.38 157 HIS A O 1
ATOM 1251 N N . ARG A 1 158 ? -9.915 10.877 13.414 1.00 60.56 158 ARG A N 1
ATOM 1252 C CA . ARG A 1 158 ? -8.931 11.894 13.813 1.00 60.56 158 ARG A CA 1
ATOM 1253 C C . ARG A 1 158 ? -8.460 12.618 12.549 1.00 60.56 158 ARG A C 1
ATOM 1255 O O . ARG A 1 158 ? -7.758 12.017 11.747 1.00 60.56 158 ARG A O 1
ATOM 1262 N N . SER A 1 159 ? -8.897 13.868 12.386 1.00 55.47 159 SER A N 1
ATOM 1263 C CA . SER A 1 159 ? -8.328 14.848 11.448 1.00 55.47 159 SER A CA 1
ATOM 1264 C C . SER A 1 159 ? -6.966 15.332 11.920 1.00 55.47 159 SER A C 1
ATOM 1266 O O . SER A 1 159 ? -6.885 15.613 13.144 1.00 55.47 159 SER A O 1
#

pLDDT: mean 91.93, std 7.1, range [55.47, 98.56]

Radius of gyration: 19.6 Å; chains: 1; bounding box: 43×32×52 Å

Foldseek 3Di:
DKKWWKWWDDPPDIDIDIDDQQDDDLDTQKAWEFDAPNRGPHHDVPQPQAFNTFKIWGADLVVLFIKIFTDPSHPHFKAKPRRTHPGDIDTDDAQIWIDGRNIIMHRNDIGGQNQWFWQQPPPPFPQPPPSNTHRCVCQVVARPRPRHHRVVTDIHHDD

Sequence (159 aa):
MSELTLEWREAVKSRIEKILDQQPSKNPGTIRLGRHPDLCDILFPNDEKISRLHAEIFFNCEQNSFYLRKLPEGKRPLIVDGEIITHGEVSLRQGSTIILGETEIKVVAVFVDLAYGLICPNIKCRNPDKRRIVDPKHLLEGCPWCGTSLAAAQSFHRS